Protein AF-A0AB34HF74-F1 (afdb_monomer_lite)

Organism: Eschrichtius robustus (NCBI:txid9764)

Secondary structure (DSSP, 8-state):
-THHHHHHHHSS-TTT--GGGS----HHHHHHHTTS---STHHHHHHHHHHHHHHHHS--HHHHHHHH-TT--PPTT---HHHHHHHHHHHHHHHHTTSTTHHHHHHHHHHHHTTSS---SPPTTHHHHHHHHHHHHHHHHHHHHHHHHHHHHH--

InterPro domains:
  IPR019384 FHF complex subunit HOOK interacting protein [PTHR21705] (40-153)
  IPR045668 FHF complex subunit HOOK-interacting protein, KELAA motif [PF19311] (124-153)
  IPR045669 FHF complex subunit HOOK-interacting protein, C-terminal [PF19314] (38-115)

Sequence (156 aa):
MAFFHLSFLCLVPDEAKSSYHVEGTGYDTYLRDAHRQVREPYDVNLQVTSVLSRLSLFPHPHIHEYLLDPYVNLASGCRSLFSVIVRVVGDLMVRIQRIQDFTPKLLLVRKRLLGLEPEGPIIEHITLLEGVIVLEEFCKELAAIAFVKYHAASTP

Structure (mmCIF, N/CA/C/O backbone):
data_AF-A0AB34HF74-F1
#
_entry.id   AF-A0AB34HF74-F1
#
loop_
_atom_site.group_PDB
_atom_site.id
_atom_site.type_symbol
_atom_site.label_atom_id
_atom_site.label_alt_id
_atom_site.label_comp_id
_atom_site.label_asym_id
_atom_site.label_entity_id
_atom_site.label_seq_id
_atom_site.pdbx_PDB_ins_code
_atom_site.Cartn_x
_atom_site.Cartn_y
_atom_site.Cartn_z
_atom_site.occupancy
_atom_site.B_iso_or_equiv
_atom_site.auth_seq_id
_atom_site.auth_comp_id
_atom_site.auth_asym_id
_atom_site.auth_atom_id
_atom_site.pdbx_PDB_model_num
ATOM 1 N N . MET A 1 1 ? 11.631 13.616 -14.086 1.00 39.44 1 MET A N 1
ATOM 2 C CA . MET A 1 1 ? 12.487 12.445 -13.786 1.00 39.44 1 MET A CA 1
ATOM 3 C C . MET A 1 1 ? 12.487 12.061 -12.301 1.00 39.44 1 MET A C 1
ATOM 5 O O . MET A 1 1 ? 12.410 10.880 -12.023 1.00 39.44 1 MET A O 1
ATOM 9 N N . ALA A 1 2 ? 12.399 13.007 -11.353 1.00 32.00 2 ALA A N 1
ATOM 10 C CA . ALA A 1 2 ? 12.092 12.733 -9.932 1.00 32.00 2 ALA A CA 1
ATOM 11 C C . ALA A 1 2 ? 10.610 12.366 -9.629 1.00 32.00 2 ALA A C 1
ATOM 13 O O . ALA A 1 2 ? 10.269 12.010 -8.506 1.00 32.00 2 ALA A O 1
ATOM 14 N N . PHE A 1 3 ? 9.716 12.437 -10.625 1.00 38.84 3 PHE A N 1
ATOM 15 C CA . PHE A 1 3 ? 8.266 12.240 -10.458 1.00 38.84 3 PHE A CA 1
ATOM 16 C C . PHE A 1 3 ? 7.839 10.773 -10.257 1.00 38.84 3 PHE A C 1
ATOM 18 O O . PHE A 1 3 ? 6.848 10.516 -9.578 1.00 38.84 3 PHE A O 1
ATOM 25 N N . PHE A 1 4 ? 8.597 9.804 -10.774 1.00 43.03 4 PHE A N 1
ATOM 26 C CA . PHE A 1 4 ? 8.257 8.376 -10.676 1.00 43.03 4 PHE A C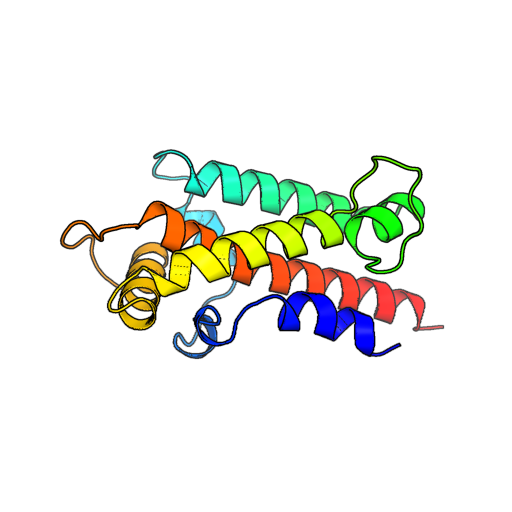A 1
ATOM 27 C C . PHE A 1 4 ? 8.374 7.830 -9.247 1.00 43.03 4 PHE A C 1
ATOM 29 O O . PHE A 1 4 ? 7.565 7.017 -8.812 1.00 43.03 4 PHE A O 1
ATOM 36 N N . HIS A 1 5 ? 9.342 8.335 -8.483 1.00 43.38 5 HIS A N 1
ATOM 37 C CA . HIS A 1 5 ? 9.624 7.882 -7.122 1.00 43.38 5 HIS A CA 1
ATOM 38 C C . HIS A 1 5 ? 8.598 8.387 -6.095 1.00 43.38 5 HIS A C 1
ATOM 40 O O . HIS A 1 5 ? 8.276 7.708 -5.122 1.00 43.38 5 HIS A O 1
ATOM 46 N N . LEU A 1 6 ? 8.064 9.587 -6.331 1.00 44.44 6 LEU A N 1
ATOM 47 C CA . LEU A 1 6 ? 6.971 10.158 -5.550 1.00 44.44 6 LEU A CA 1
ATOM 48 C C . LEU A 1 6 ? 5.624 9.531 -5.912 1.00 44.44 6 LEU A C 1
ATOM 50 O O . LEU A 1 6 ? 4.728 9.556 -5.087 1.00 44.44 6 LEU A O 1
ATOM 54 N N . SER A 1 7 ? 5.477 8.922 -7.093 1.00 54.50 7 SER A N 1
ATOM 55 C CA . SER A 1 7 ? 4.185 8.407 -7.562 1.00 54.50 7 SER A CA 1
ATOM 56 C C . SER A 1 7 ? 3.600 7.370 -6.599 1.00 54.50 7 SER A C 1
ATOM 58 O O . SER A 1 7 ? 2.510 7.577 -6.084 1.00 54.50 7 SER A O 1
ATOM 60 N N . PHE A 1 8 ? 4.334 6.304 -6.271 1.00 52.31 8 PHE A N 1
ATOM 61 C CA . PHE A 1 8 ? 3.825 5.243 -5.389 1.00 52.31 8 PHE A CA 1
ATOM 62 C C . PHE A 1 8 ? 3.707 5.672 -3.916 1.00 52.31 8 PHE A C 1
ATOM 64 O O . PHE A 1 8 ? 2.777 5.253 -3.231 1.00 52.31 8 PHE A O 1
ATOM 71 N N . LEU A 1 9 ? 4.589 6.556 -3.436 1.00 53.69 9 LEU A N 1
ATOM 72 C CA . LEU A 1 9 ? 4.515 7.115 -2.077 1.00 53.69 9 LEU A CA 1
ATOM 73 C C . LEU A 1 9 ? 3.380 8.145 -1.917 1.00 53.69 9 LEU A C 1
ATOM 75 O O . LEU A 1 9 ? 2.801 8.247 -0.838 1.00 53.69 9 LEU A O 1
ATOM 79 N N . CYS A 1 10 ? 3.033 8.882 -2.979 1.00 57.34 10 CYS A N 1
ATOM 80 C CA . CYS A 1 10 ? 1.879 9.786 -3.028 1.00 57.34 10 CYS A CA 1
ATOM 81 C C . CYS A 1 10 ? 0.550 9.047 -3.222 1.00 57.34 10 CYS A C 1
ATOM 83 O O . CYS A 1 10 ? -0.496 9.626 -2.944 1.00 57.34 10 CYS A O 1
ATOM 85 N N . LEU A 1 11 ? 0.569 7.793 -3.690 1.00 55.72 11 LEU A N 1
ATOM 86 C CA . LEU A 1 11 ? -0.636 6.964 -3.758 1.00 55.72 11 LEU A CA 1
ATOM 87 C C . LEU A 1 11 ? -1.109 6.516 -2.379 1.00 55.72 11 LEU A C 1
ATOM 89 O O . LEU A 1 11 ? -2.280 6.190 -2.227 1.00 55.72 11 LEU A O 1
ATOM 93 N N . VAL A 1 12 ? -0.231 6.490 -1.377 1.00 60.62 12 VAL A N 1
ATOM 94 C CA . VAL A 1 12 ? -0.650 6.182 -0.012 1.00 60.62 12 VAL A CA 1
ATOM 95 C C . VAL A 1 12 ? -1.280 7.442 0.598 1.00 60.62 12 VAL A C 1
ATOM 97 O O . VAL A 1 12 ? -0.585 8.455 0.717 1.00 60.62 12 VAL A O 1
ATOM 100 N N . PRO A 1 13 ? -2.561 7.399 1.004 1.00 60.31 13 PRO A N 1
ATOM 101 C CA . PRO A 1 13 ? -3.211 8.510 1.698 1.00 60.31 13 PRO A CA 1
ATOM 102 C C . PRO A 1 13 ? -2.483 8.864 2.995 1.00 60.31 13 PRO A C 1
ATOM 104 O O . PRO A 1 13 ? -1.946 7.975 3.660 1.00 60.31 13 PRO A O 1
ATOM 107 N N . ASP A 1 14 ? -2.487 10.136 3.395 1.00 65.62 14 ASP A N 1
ATOM 108 C CA . ASP A 1 14 ? -1.787 10.575 4.611 1.00 65.62 14 ASP A CA 1
ATOM 109 C C . ASP A 1 14 ? -2.327 9.886 5.874 1.00 65.62 14 ASP A C 1
ATOM 111 O O . ASP A 1 14 ? -1.564 9.549 6.775 1.00 65.62 14 ASP A O 1
ATOM 115 N N . GLU A 1 15 ? -3.617 9.559 5.906 1.00 58.22 15 GLU A N 1
ATOM 116 C CA . GLU A 1 15 ? -4.259 8.828 7.002 1.00 58.22 15 GLU A CA 1
ATOM 117 C C . GLU A 1 15 ? -3.833 7.354 7.063 1.00 58.22 15 GLU A C 1
ATOM 119 O O . GLU A 1 15 ? -3.954 6.713 8.108 1.00 58.22 15 GLU A O 1
ATOM 124 N N . ALA A 1 16 ? -3.352 6.806 5.943 1.00 56.78 16 ALA A N 1
ATOM 125 C CA . ALA A 1 16 ? -2.913 5.421 5.819 1.00 56.78 16 ALA A CA 1
ATOM 126 C C . ALA A 1 16 ? -1.425 5.241 6.161 1.00 56.78 16 ALA A C 1
ATOM 128 O O . ALA A 1 16 ? -1.014 4.129 6.483 1.00 56.78 16 ALA A O 1
ATOM 129 N N . LYS A 1 17 ? -0.637 6.325 6.131 1.00 66.25 17 LYS A N 1
ATOM 130 C CA . LYS A 1 17 ? 0.802 6.379 6.433 1.00 66.25 17 LYS A CA 1
ATOM 131 C C . LYS A 1 17 ? 1.086 6.140 7.918 1.00 66.25 17 LYS A C 1
ATOM 133 O O . LYS A 1 17 ? 1.382 7.056 8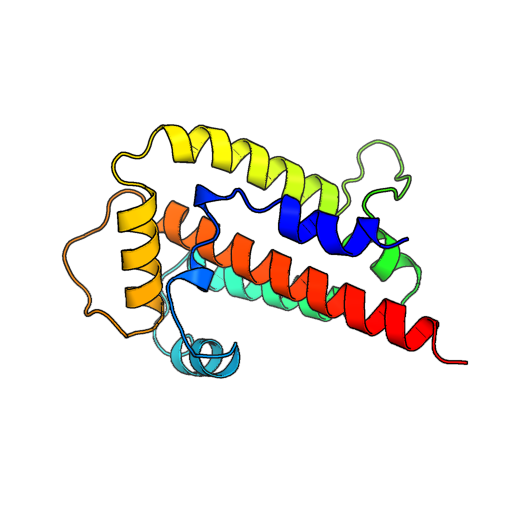.686 1.00 66.25 17 LYS A O 1
ATOM 138 N N . SER A 1 18 ? 1.022 4.888 8.352 1.00 65.50 18 SER A N 1
ATOM 139 C CA . SER A 1 18 ? 1.126 4.553 9.776 1.00 65.50 18 SER A CA 1
ATOM 140 C C . SER A 1 18 ? 2.555 4.226 10.230 1.00 65.50 18 SER A C 1
ATOM 142 O O . SER A 1 18 ? 2.785 4.029 11.420 1.00 65.50 18 SER A O 1
ATOM 144 N N . SER A 1 19 ? 3.546 4.154 9.325 1.00 60.84 19 SER A N 1
ATOM 145 C CA . SER A 1 19 ? 4.886 3.648 9.688 1.00 60.84 19 SER A CA 1
ATOM 146 C C . SER A 1 19 ? 5.749 4.725 10.316 1.00 60.84 19 SER A C 1
ATOM 148 O O . SER A 1 19 ? 6.678 4.419 11.045 1.00 60.84 19 SER A O 1
ATOM 150 N N . TYR A 1 20 ? 5.420 5.992 10.061 1.00 56.50 20 TYR A N 1
ATOM 151 C CA . TYR A 1 20 ? 6.069 7.143 10.687 1.00 56.50 20 TYR A CA 1
ATOM 152 C C . TYR A 1 20 ? 5.828 7.204 12.202 1.00 56.50 20 TYR A C 1
ATOM 154 O O . TYR A 1 20 ? 6.539 7.909 12.904 1.00 56.50 20 TYR A O 1
ATOM 162 N N . HIS A 1 21 ? 4.827 6.473 12.700 1.00 56.50 21 HIS A N 1
ATOM 163 C CA . HIS A 1 21 ? 4.417 6.468 14.104 1.00 56.50 21 HIS A CA 1
ATOM 164 C C . HIS A 1 21 ? 4.918 5.238 14.879 1.00 56.50 21 HIS A C 1
ATOM 166 O O . HIS A 1 21 ? 4.615 5.101 16.064 1.00 56.50 21 HIS A O 1
ATOM 172 N N . VAL A 1 22 ? 5.655 4.331 14.227 1.00 56.00 22 VAL A N 1
ATOM 173 C CA . VAL A 1 22 ? 6.242 3.143 14.858 1.00 56.00 22 VAL A CA 1
ATOM 174 C C . VAL A 1 22 ? 7.724 3.097 14.489 1.00 56.00 22 VAL A C 1
ATOM 176 O O . VAL A 1 22 ? 8.082 2.748 13.367 1.00 56.00 22 VAL A O 1
ATOM 179 N N . GLU A 1 23 ? 8.591 3.508 15.417 1.00 47.84 23 GLU A N 1
ATOM 180 C CA . GLU A 1 23 ? 10.043 3.452 15.231 1.00 47.84 23 GLU A CA 1
ATOM 181 C C . GLU A 1 23 ? 10.544 2.006 15.294 1.00 47.84 23 GLU A C 1
ATOM 183 O O . GLU A 1 23 ? 10.301 1.296 16.266 1.00 47.84 23 GLU A O 1
ATOM 188 N N . GLY A 1 24 ? 11.308 1.606 14.274 1.00 54.44 24 GLY A N 1
ATOM 189 C CA . GLY A 1 24 ? 12.143 0.411 14.307 1.00 54.44 24 GLY A CA 1
ATOM 190 C C . GLY A 1 24 ? 11.399 -0.900 14.063 1.00 54.44 24 GLY A C 1
ATOM 191 O O . GLY A 1 24 ? 10.759 -1.452 14.947 1.00 54.44 24 GLY A O 1
ATOM 192 N N . THR A 1 25 ? 11.551 -1.441 12.857 1.00 44.44 25 THR A N 1
ATOM 193 C CA . THR A 1 25 ? 11.995 -2.821 12.568 1.00 44.44 25 THR A CA 1
ATOM 194 C C . THR A 1 25 ? 11.799 -3.066 11.075 1.00 44.44 25 THR A C 1
ATOM 196 O O . THR A 1 25 ? 10.735 -2.817 10.515 1.00 44.44 25 THR A O 1
ATOM 199 N N . GLY A 1 26 ? 12.880 -3.465 10.407 1.00 55.38 26 GLY A N 1
ATOM 200 C CA . GLY A 1 26 ? 12.879 -3.734 8.975 1.00 55.38 26 GLY A CA 1
ATOM 201 C C . GLY A 1 26 ? 12.020 -4.940 8.587 1.00 55.38 26 GLY A C 1
ATOM 202 O O . GLY A 1 26 ? 11.542 -5.701 9.428 1.00 55.38 26 GLY A O 1
ATOM 203 N N . TYR A 1 27 ? 11.901 -5.128 7.274 1.00 44.41 27 TYR A N 1
ATOM 204 C CA . TYR A 1 27 ? 11.206 -6.230 6.599 1.00 44.41 27 TYR A CA 1
ATOM 205 C C . TYR A 1 27 ? 11.579 -7.642 7.112 1.00 44.41 27 TYR A C 1
ATOM 207 O O . TYR A 1 27 ? 10.778 -8.569 6.992 1.00 44.41 27 TYR A O 1
ATOM 215 N N . ASP A 1 28 ? 12.756 -7.810 7.723 1.00 46.09 28 ASP A N 1
ATOM 216 C CA . ASP A 1 28 ? 13.303 -9.109 8.140 1.00 46.09 28 ASP A CA 1
ATOM 217 C C . ASP A 1 28 ? 12.614 -9.758 9.352 1.00 46.09 28 ASP A C 1
ATOM 219 O O . ASP A 1 28 ? 12.613 -10.986 9.461 1.00 46.09 28 ASP A O 1
ATOM 223 N N . THR A 1 29 ? 12.006 -8.986 10.260 1.00 43.72 29 THR A N 1
ATOM 224 C CA . THR A 1 29 ? 11.347 -9.570 11.447 1.00 43.72 29 THR A CA 1
ATOM 225 C C . THR A 1 29 ? 9.965 -10.134 11.097 1.00 43.72 29 THR A C 1
ATOM 227 O O . THR A 1 29 ? 9.594 -11.210 11.558 1.00 43.72 29 THR A O 1
ATOM 230 N N . TYR A 1 30 ? 9.242 -9.480 10.185 1.00 47.31 30 TYR A N 1
ATOM 231 C CA . TYR A 1 30 ? 7.896 -9.888 9.771 1.00 47.31 30 TYR A CA 1
ATOM 232 C C . TYR A 1 30 ? 7.872 -11.205 8.990 1.00 47.31 30 TYR A C 1
ATOM 234 O O . TYR A 1 30 ? 7.014 -12.053 9.227 1.00 47.31 30 TYR A O 1
ATOM 242 N N . LEU A 1 31 ? 8.833 -11.412 8.083 1.00 44.84 31 LEU A N 1
ATOM 243 C CA . LEU A 1 31 ? 8.912 -12.635 7.275 1.00 44.84 31 LEU A CA 1
ATOM 244 C C . LEU A 1 31 ? 9.228 -13.882 8.114 1.00 44.84 31 LEU A C 1
ATOM 246 O O . LEU A 1 31 ? 8.897 -14.997 7.712 1.00 44.84 31 LEU A O 1
ATOM 250 N N . ARG A 1 32 ? 9.870 -13.710 9.276 1.00 40.28 32 ARG A N 1
ATOM 251 C CA . ARG A 1 32 ? 10.301 -14.823 10.131 1.00 40.28 32 ARG A CA 1
ATOM 252 C C . ARG A 1 32 ? 9.188 -15.334 11.045 1.00 40.28 32 ARG A C 1
ATOM 254 O O . ARG A 1 32 ? 9.117 -16.541 11.270 1.00 40.28 32 ARG A O 1
ATOM 261 N N . ASP A 1 33 ? 8.302 -14.445 11.489 1.00 44.59 33 ASP A N 1
ATOM 262 C CA . ASP A 1 33 ? 7.178 -14.786 12.367 1.00 44.59 33 ASP A CA 1
ATOM 263 C C . ASP A 1 33 ? 5.893 -15.138 11.585 1.00 44.59 33 ASP A C 1
ATOM 265 O O . ASP A 1 33 ? 5.119 -15.991 12.028 1.00 44.59 33 ASP A O 1
ATOM 269 N N . ALA A 1 34 ? 5.716 -14.606 10.364 1.00 43.94 34 ALA A N 1
ATOM 270 C CA . ALA A 1 34 ? 4.563 -14.883 9.490 1.00 43.94 34 ALA A CA 1
ATOM 271 C C . ALA A 1 34 ? 4.458 -16.344 9.001 1.00 43.94 34 ALA A C 1
ATOM 273 O O . ALA A 1 34 ? 3.397 -16.788 8.574 1.00 43.94 34 ALA A O 1
ATOM 274 N N . HIS A 1 35 ? 5.523 -17.146 9.099 1.00 41.69 35 HIS A N 1
ATOM 275 C CA . HIS A 1 35 ? 5.460 -18.569 8.744 1.00 41.69 35 HIS A CA 1
ATOM 276 C C . HIS A 1 35 ? 4.753 -19.450 9.786 1.00 41.69 35 HIS A C 1
ATOM 278 O O . HIS A 1 35 ? 4.523 -20.629 9.508 1.00 41.69 35 HIS A O 1
ATOM 284 N N . ARG A 1 36 ? 4.411 -18.938 10.981 1.00 40.31 36 ARG A N 1
ATOM 285 C CA . ARG A 1 36 ? 3.967 -19.806 12.087 1.00 40.31 36 ARG A CA 1
ATOM 286 C C . ARG A 1 36 ? 2.458 -19.880 12.333 1.00 40.31 36 ARG A C 1
ATOM 288 O O . ARG A 1 36 ? 2.051 -20.741 13.110 1.00 40.31 36 ARG A O 1
ATOM 295 N N . GLN A 1 37 ? 1.613 -19.068 11.695 1.00 48.03 37 GLN A N 1
ATOM 296 C CA . GLN A 1 37 ? 0.168 -19.099 11.974 1.00 48.03 37 GLN A CA 1
ATOM 297 C C . GLN A 1 37 ? -0.679 -18.743 10.747 1.00 48.03 37 GLN A C 1
ATOM 299 O O . GLN A 1 37 ? -0.951 -17.587 10.468 1.00 48.03 37 GLN A O 1
ATOM 304 N N . VAL A 1 38 ? -1.129 -19.777 10.035 1.00 45.78 38 VAL A N 1
ATOM 305 C CA . VAL A 1 38 ? -2.024 -19.675 8.873 1.00 45.78 38 VAL A CA 1
ATOM 306 C C . VAL A 1 38 ? -3.412 -19.208 9.312 1.00 45.78 38 VAL A C 1
ATOM 308 O O . VAL A 1 38 ? -4.125 -19.980 9.960 1.00 45.78 38 VAL A O 1
ATOM 311 N N . ARG A 1 39 ? -3.832 -17.997 8.911 1.00 41.78 39 ARG A N 1
ATOM 312 C CA . ARG A 1 39 ? -5.250 -17.574 8.936 1.00 41.78 39 ARG A CA 1
ATOM 313 C C . ARG A 1 39 ? -5.589 -16.565 7.823 1.00 41.78 39 ARG A C 1
ATOM 315 O O . ARG A 1 39 ? -5.875 -15.413 8.115 1.00 41.78 39 ARG A O 1
ATOM 322 N N . GLU A 1 40 ? -5.701 -17.041 6.578 1.00 53.06 40 GLU A N 1
ATOM 323 C CA . GLU A 1 40 ? -6.480 -16.393 5.491 1.00 53.06 40 GLU A CA 1
ATOM 324 C C . GLU A 1 40 ? -6.104 -14.891 5.227 1.00 53.06 40 GLU A C 1
ATOM 326 O O . GLU A 1 40 ? -5.011 -14.487 5.599 1.00 53.06 40 GLU A O 1
ATOM 331 N N . PRO A 1 41 ? -6.880 -14.074 4.477 1.00 61.28 41 PRO A N 1
ATOM 332 C CA . PRO A 1 41 ? -6.481 -13.154 3.377 1.00 61.28 41 PRO A CA 1
ATOM 333 C C . PRO A 1 41 ? -5.205 -12.284 3.486 1.00 61.28 41 PRO A C 1
ATOM 335 O O . PRO A 1 41 ? -4.683 -11.872 2.448 1.00 61.28 41 PRO A O 1
ATOM 338 N N . TYR A 1 42 ? -4.691 -11.983 4.679 1.00 63.84 42 TYR A N 1
ATOM 339 C CA . TYR A 1 42 ? -3.446 -11.236 4.884 1.00 63.84 42 TYR A CA 1
ATOM 340 C C . TYR A 1 42 ? -2.221 -11.967 4.308 1.00 63.84 42 TYR A C 1
ATOM 342 O O . TYR A 1 42 ? -1.479 -11.376 3.523 1.00 63.84 42 TYR A O 1
ATOM 350 N N . ASP A 1 43 ? -2.065 -13.265 4.586 1.00 63.38 43 ASP A N 1
ATOM 351 C CA . ASP A 1 43 ? -0.922 -14.060 4.102 1.00 63.38 43 ASP A CA 1
ATOM 352 C C . ASP A 1 43 ? -0.897 -14.166 2.572 1.00 63.38 43 ASP A C 1
ATOM 354 O O . ASP A 1 43 ? 0.160 -14.130 1.942 1.00 63.38 43 ASP A O 1
ATOM 358 N N . VAL A 1 44 ? -2.078 -14.265 1.953 1.00 70.31 44 VAL A N 1
ATOM 359 C CA . VAL A 1 44 ? -2.216 -14.295 0.490 1.00 70.31 44 VAL A CA 1
ATOM 360 C C . VAL A 1 44 ? -1.808 -12.951 -0.099 1.00 70.31 44 VAL A C 1
ATOM 362 O O . VAL A 1 44 ? -1.070 -12.917 -1.082 1.00 70.31 44 VAL A O 1
ATOM 365 N N . ASN A 1 45 ? -2.227 -11.844 0.518 1.00 72.94 45 ASN A N 1
ATOM 366 C CA . ASN A 1 45 ? -1.811 -10.516 0.083 1.00 72.94 45 ASN A CA 1
ATOM 367 C C . ASN A 1 45 ? -0.290 -10.349 0.198 1.00 72.94 45 ASN A C 1
ATOM 369 O O . ASN A 1 45 ? 0.316 -9.861 -0.750 1.00 72.94 45 ASN A O 1
ATOM 373 N N . LEU A 1 46 ? 0.333 -10.830 1.281 1.00 72.81 46 LEU A N 1
ATOM 374 C CA . LEU A 1 46 ? 1.793 -10.834 1.440 1.00 72.81 46 LEU A CA 1
ATOM 375 C C . LEU A 1 46 ? 2.508 -11.677 0.374 1.00 72.81 46 LEU A C 1
ATOM 377 O O . LEU A 1 46 ? 3.547 -11.282 -0.155 1.00 72.81 46 LEU A O 1
ATOM 381 N N . GLN A 1 47 ? 1.966 -12.844 0.027 1.00 71.19 47 GLN A N 1
ATOM 382 C CA . GLN A 1 47 ? 2.542 -13.683 -1.025 1.00 71.19 47 GLN A CA 1
ATOM 383 C C . GLN A 1 47 ? 2.423 -13.022 -2.400 1.00 71.19 47 GLN A C 1
ATOM 385 O O . GLN A 1 47 ? 3.388 -13.019 -3.166 1.00 71.19 47 GLN A O 1
ATOM 390 N N . VAL A 1 48 ? 1.263 -12.438 -2.710 1.00 73.88 48 VAL A N 1
ATOM 391 C CA . VAL A 1 48 ? 1.027 -11.731 -3.973 1.00 73.88 48 VAL A CA 1
ATOM 392 C C . VAL A 1 48 ? 1.956 -10.525 -4.094 1.00 73.88 48 VAL A C 1
ATOM 394 O O . VAL A 1 48 ? 2.603 -10.372 -5.132 1.00 73.88 48 VAL A O 1
ATOM 397 N N . THR A 1 49 ? 2.089 -9.709 -3.044 1.00 74.88 49 THR A N 1
ATOM 398 C CA . THR A 1 49 ? 3.021 -8.573 -3.048 1.00 74.88 49 THR A CA 1
ATOM 399 C C . THR A 1 49 ? 4.464 -9.048 -3.189 1.00 74.88 49 THR A C 1
ATOM 401 O O . THR A 1 49 ? 5.167 -8.549 -4.058 1.00 74.88 49 THR A O 1
ATOM 404 N N . SER A 1 50 ? 4.879 -10.100 -2.475 1.00 74.88 50 SER A N 1
ATOM 405 C CA . SER A 1 50 ? 6.220 -10.693 -2.612 1.00 74.88 50 SER A CA 1
ATOM 406 C C . SER A 1 50 ? 6.524 -11.201 -4.028 1.00 74.88 50 SER A C 1
ATOM 408 O O . SER A 1 50 ? 7.641 -11.042 -4.532 1.00 74.88 50 SER A O 1
ATOM 410 N N . VAL A 1 51 ? 5.560 -11.844 -4.695 1.00 79.06 51 VAL A N 1
ATOM 411 C CA . VAL A 1 51 ? 5.719 -12.284 -6.090 1.00 79.06 51 VAL A CA 1
ATOM 412 C C . VAL A 1 51 ? 5.880 -11.073 -7.010 1.00 79.06 51 VAL A C 1
ATOM 414 O O . VAL A 1 51 ? 6.792 -11.061 -7.835 1.00 79.06 51 VAL A O 1
ATOM 417 N N . LEU A 1 52 ? 5.055 -10.036 -6.846 1.00 77.94 52 LEU A N 1
ATOM 418 C CA . LEU A 1 52 ? 5.133 -8.810 -7.645 1.00 77.94 52 LEU A CA 1
ATOM 419 C C . LEU A 1 52 ? 6.437 -8.031 -7.414 1.00 77.94 52 LEU A C 1
ATOM 421 O O . LEU A 1 52 ? 7.028 -7.540 -8.380 1.00 77.94 52 LEU A O 1
ATOM 425 N N . SER A 1 53 ? 6.930 -7.971 -6.176 1.00 76.62 53 SER A N 1
ATOM 426 C CA . SER A 1 53 ? 8.220 -7.360 -5.838 1.00 76.62 53 SER A CA 1
ATOM 427 C C . SER A 1 53 ? 9.373 -8.117 -6.502 1.00 76.62 53 SER A C 1
ATOM 429 O O . SER A 1 53 ? 10.214 -7.517 -7.172 1.00 76.62 53 SER A O 1
ATOM 431 N N . ARG A 1 54 ? 9.369 -9.457 -6.446 1.00 77.81 54 ARG A N 1
ATOM 432 C CA . ARG A 1 54 ? 10.373 -10.288 -7.137 1.00 77.81 54 ARG A CA 1
ATOM 433 C C . ARG A 1 54 ? 10.317 -10.165 -8.658 1.00 77.81 54 ARG A C 1
ATOM 435 O O . ARG A 1 54 ? 11.365 -10.103 -9.295 1.00 77.81 54 ARG A O 1
ATOM 442 N N . LEU A 1 55 ? 9.124 -10.090 -9.247 1.00 77.75 55 LEU A N 1
ATOM 443 C CA . LEU A 1 55 ? 8.972 -9.840 -10.684 1.00 77.75 55 LEU A CA 1
ATOM 444 C C . LEU A 1 55 ? 9.519 -8.462 -11.070 1.00 77.75 55 LEU A C 1
ATOM 446 O O . LEU A 1 55 ? 10.209 -8.339 -12.079 1.00 77.75 55 LEU A O 1
ATOM 450 N N . SER A 1 56 ? 9.291 -7.447 -10.233 1.00 76.62 56 SER A N 1
ATOM 451 C CA . SER A 1 56 ? 9.823 -6.092 -10.429 1.00 76.62 56 SER A CA 1
ATOM 452 C C . SER A 1 56 ? 11.356 -6.041 -10.395 1.00 76.62 56 SER A C 1
ATOM 454 O O . SER A 1 56 ? 11.955 -5.186 -11.052 1.00 76.62 56 SER A O 1
ATOM 456 N N . LEU A 1 57 ? 12.008 -6.972 -9.691 1.00 76.12 57 LEU A N 1
ATOM 457 C CA . LEU A 1 57 ? 13.468 -7.107 -9.651 1.00 76.12 57 LEU A CA 1
ATOM 458 C C . LEU A 1 57 ? 14.057 -7.790 -10.895 1.00 76.12 57 LEU A C 1
ATOM 460 O O . LEU A 1 57 ? 15.253 -7.651 -11.148 1.00 76.12 57 LEU A O 1
ATOM 464 N N . PHE A 1 58 ? 13.251 -8.499 -11.692 1.00 77.44 58 PHE A N 1
ATOM 465 C CA . PHE A 1 58 ? 13.760 -9.237 -12.844 1.00 77.44 58 PHE A CA 1
ATOM 466 C C . PHE A 1 58 ? 14.327 -8.276 -13.915 1.00 77.44 58 PHE A C 1
ATOM 468 O O . PHE A 1 58 ? 13.690 -7.262 -14.242 1.00 77.44 58 PHE A O 1
ATOM 475 N N . PRO A 1 59 ? 15.524 -8.549 -14.474 1.00 67.50 59 PRO A N 1
ATOM 476 C CA . PRO A 1 59 ? 16.174 -7.677 -15.449 1.00 67.50 59 PRO A CA 1
ATOM 477 C C . PRO A 1 59 ? 15.595 -7.919 -16.850 1.00 67.50 59 PRO A C 1
ATOM 479 O O . PRO A 1 59 ? 16.255 -8.463 -17.730 1.00 67.50 59 PRO A O 1
ATOM 482 N N . HIS A 1 60 ? 14.333 -7.540 -17.053 1.00 72.75 60 HIS A N 1
ATOM 483 C CA . HIS A 1 60 ? 13.671 -7.613 -18.353 1.00 72.75 60 HIS A CA 1
ATOM 484 C C . HIS A 1 60 ? 13.014 -6.269 -18.708 1.00 72.75 60 HIS A C 1
ATOM 486 O O . HIS A 1 60 ? 12.197 -5.775 -17.922 1.00 72.75 60 HIS A O 1
ATOM 492 N N . PRO A 1 61 ? 13.315 -5.688 -19.888 1.00 65.19 61 PRO A N 1
ATOM 493 C CA . PRO A 1 61 ? 12.934 -4.315 -20.236 1.00 65.19 61 PRO A CA 1
ATOM 494 C C . PRO A 1 61 ? 11.418 -4.077 -20.173 1.00 65.19 61 PRO A C 1
ATOM 496 O O . PRO A 1 61 ? 10.969 -3.120 -19.553 1.00 65.19 61 PRO A O 1
ATOM 499 N N . HIS A 1 62 ? 10.611 -5.008 -20.687 1.00 68.31 62 HIS A N 1
ATOM 500 C CA . HIS A 1 62 ? 9.149 -4.848 -20.714 1.00 68.31 62 HIS A CA 1
ATOM 501 C C . HIS A 1 62 ? 8.440 -5.145 -19.384 1.00 68.31 62 HIS A C 1
ATOM 503 O O . HIS A 1 62 ? 7.327 -4.677 -19.161 1.00 68.31 62 HIS A O 1
ATOM 509 N N . ILE A 1 63 ? 9.063 -5.921 -18.487 1.00 70.56 63 ILE A N 1
ATOM 510 C CA . ILE A 1 63 ? 8.470 -6.210 -17.168 1.00 70.56 63 ILE A CA 1
ATOM 511 C C . ILE A 1 63 ? 8.573 -4.962 -16.292 1.00 70.56 63 ILE A C 1
ATOM 513 O O . ILE A 1 63 ? 7.637 -4.620 -15.575 1.00 70.56 63 ILE A O 1
ATOM 517 N N . HIS A 1 64 ? 9.698 -4.254 -16.404 1.00 69.56 64 HIS A N 1
ATOM 518 C CA . HIS A 1 64 ? 9.924 -2.989 -15.719 1.00 69.56 64 HIS A CA 1
ATOM 519 C C . HIS A 1 64 ? 8.884 -1.936 -16.111 1.00 69.56 64 HIS A C 1
ATOM 521 O O . HIS A 1 64 ? 8.249 -1.364 -15.233 1.00 69.56 64 HIS A O 1
ATOM 527 N N . GLU A 1 65 ? 8.659 -1.730 -17.410 1.00 68.69 65 GLU A N 1
ATOM 528 C CA . GLU A 1 65 ? 7.661 -0.769 -17.901 1.00 68.69 65 GLU A CA 1
ATOM 529 C C . GLU A 1 65 ? 6.242 -1.131 -17.435 1.00 68.69 65 GLU A C 1
ATOM 531 O O . GLU A 1 65 ? 5.517 -0.294 -16.909 1.00 68.69 65 GLU A O 1
ATOM 536 N N . TYR A 1 66 ? 5.848 -2.401 -17.534 1.00 69.44 66 TYR A N 1
ATOM 537 C CA . TYR A 1 66 ? 4.500 -2.826 -17.148 1.00 69.44 66 TYR A CA 1
ATOM 538 C C . TYR A 1 66 ? 4.208 -2.692 -15.641 1.00 69.44 66 TYR A C 1
ATOM 540 O O . TYR A 1 66 ? 3.065 -2.434 -15.239 1.00 69.44 66 TYR A O 1
ATOM 548 N N . LEU A 1 67 ? 5.225 -2.902 -14.798 1.00 70.56 67 LEU A N 1
ATOM 549 C CA . LEU A 1 67 ? 5.078 -2.901 -13.341 1.00 70.56 67 LEU A CA 1
ATOM 550 C C . LEU A 1 67 ? 5.344 -1.528 -12.713 1.00 70.56 67 LEU A C 1
ATOM 552 O O . LEU A 1 67 ? 4.665 -1.164 -11.754 1.00 70.56 67 LEU A O 1
ATOM 556 N N . LEU A 1 68 ? 6.312 -0.774 -13.237 1.00 68.44 68 LEU A N 1
ATOM 557 C CA . LEU A 1 68 ? 6.872 0.403 -12.570 1.00 68.44 68 LEU A CA 1
ATOM 558 C C . LEU A 1 68 ? 6.694 1.712 -13.351 1.00 68.44 68 LEU A C 1
ATOM 560 O O . LEU A 1 68 ? 6.945 2.766 -12.768 1.00 68.44 68 LEU A O 1
ATOM 564 N N . ASP A 1 69 ? 6.250 1.682 -14.616 1.00 70.81 69 ASP A N 1
ATOM 565 C CA . ASP A 1 69 ? 6.017 2.896 -15.409 1.00 70.81 69 ASP A CA 1
ATOM 566 C C . ASP A 1 69 ? 4.535 3.351 -15.362 1.00 70.81 69 ASP A C 1
ATOM 568 O O . ASP A 1 69 ? 3.682 2.771 -16.040 1.00 70.81 69 ASP A O 1
ATOM 572 N N . PRO A 1 70 ? 4.180 4.395 -14.582 1.00 66.81 70 PRO A N 1
ATOM 573 C CA . PRO A 1 70 ? 2.858 5.027 -14.580 1.00 66.81 70 PRO A CA 1
ATOM 574 C C . PRO A 1 70 ? 2.369 5.583 -15.922 1.00 66.81 70 PRO A C 1
ATOM 576 O O . PRO A 1 70 ? 1.166 5.807 -16.059 1.00 66.81 70 PRO A O 1
ATOM 579 N N . TYR A 1 71 ? 3.249 5.822 -16.894 1.00 68.62 71 TYR A N 1
ATOM 580 C CA . TYR A 1 71 ? 2.920 6.432 -18.186 1.00 68.62 71 TYR A CA 1
ATOM 581 C C . TYR A 1 71 ? 3.005 5.443 -19.355 1.00 68.62 71 TYR A C 1
ATOM 583 O O . TYR A 1 71 ? 2.932 5.855 -20.515 1.00 68.62 71 TYR A O 1
ATOM 591 N N . VAL A 1 72 ? 3.133 4.141 -19.072 1.00 71.81 72 VAL A N 1
ATOM 592 C CA . VAL A 1 72 ? 3.187 3.110 -20.111 1.00 71.81 72 VAL A CA 1
ATOM 593 C C . VAL A 1 72 ? 1.900 3.094 -20.942 1.00 71.81 72 VAL A C 1
ATOM 595 O O . VAL A 1 72 ? 0.787 2.941 -20.431 1.00 71.81 72 VAL A O 1
ATOM 598 N N . ASN A 1 73 ? 2.055 3.230 -22.260 1.00 68.75 73 ASN A N 1
ATOM 599 C CA . ASN A 1 73 ? 0.948 3.128 -23.205 1.00 68.75 73 ASN A CA 1
ATOM 600 C C . ASN A 1 73 ? 0.634 1.652 -23.454 1.00 68.75 73 ASN A C 1
ATOM 602 O O . ASN A 1 73 ? 1.353 0.967 -24.181 1.00 68.75 73 ASN A O 1
ATOM 606 N N . LEU A 1 74 ? -0.442 1.156 -22.849 1.00 70.31 74 LEU A N 1
ATOM 607 C CA . LEU A 1 74 ? -0.900 -0.215 -23.051 1.00 70.31 74 LEU A CA 1
ATOM 608 C C . LEU A 1 74 ? -1.997 -0.290 -24.114 1.00 70.31 74 LEU A C 1
ATOM 610 O O . LEU A 1 74 ? -2.771 0.647 -24.308 1.00 70.31 74 LEU A O 1
ATOM 614 N N . ALA A 1 75 ? -2.092 -1.445 -24.773 1.00 74.94 75 ALA A N 1
ATOM 615 C CA . ALA A 1 75 ? -3.217 -1.755 -25.647 1.00 74.94 75 ALA A CA 1
ATOM 616 C C . ALA A 1 75 ? -4.557 -1.668 -24.889 1.00 74.94 75 ALA A C 1
ATOM 618 O O . ALA A 1 75 ? -4.625 -1.858 -23.670 1.00 74.94 75 ALA A O 1
ATOM 619 N N . SER A 1 76 ? -5.643 -1.404 -25.619 1.00 66.62 76 SER A N 1
ATOM 620 C CA . SER A 1 76 ? -6.985 -1.273 -25.044 1.00 66.62 76 SER A CA 1
ATOM 621 C C . SER A 1 76 ? -7.364 -2.500 -24.205 1.00 66.62 76 SER A C 1
ATOM 623 O O . SER A 1 76 ? -7.343 -3.621 -24.709 1.00 66.62 76 SER A O 1
ATOM 625 N N . GLY A 1 77 ? -7.749 -2.285 -22.944 1.00 67.38 77 GLY A N 1
ATOM 626 C CA . GLY A 1 77 ? -8.177 -3.346 -22.021 1.00 67.38 77 GLY A CA 1
ATOM 627 C C . GLY A 1 77 ? -7.077 -3.896 -21.106 1.00 67.38 77 GLY A C 1
ATOM 628 O O . GLY A 1 77 ? -7.398 -4.547 -20.111 1.00 67.38 77 GLY A O 1
ATOM 629 N N . CYS A 1 78 ? -5.806 -3.589 -21.368 1.00 73.94 78 CYS A N 1
ATOM 630 C CA . CYS A 1 78 ? -4.698 -3.947 -20.485 1.00 73.94 78 CYS A CA 1
ATOM 631 C C . CYS A 1 78 ? -4.608 -2.991 -19.281 1.00 73.94 78 CYS A C 1
ATOM 633 O O . CYS A 1 78 ? -4.965 -1.816 -19.375 1.00 73.94 78 CYS A O 1
ATOM 635 N N . ARG A 1 79 ? -4.120 -3.488 -18.136 1.00 74.50 79 ARG A N 1
ATOM 636 C CA . ARG A 1 79 ? -3.951 -2.703 -16.901 1.00 74.50 79 ARG A CA 1
ATOM 637 C C . ARG A 1 79 ? -2.537 -2.864 -16.361 1.00 74.50 79 ARG A C 1
ATOM 639 O O . ARG A 1 79 ? -2.165 -3.969 -15.988 1.00 74.50 79 ARG A O 1
ATOM 646 N N . SER A 1 80 ? -1.782 -1.774 -16.267 1.00 79.56 80 SER A N 1
ATOM 647 C CA . SER A 1 80 ? -0.488 -1.777 -15.575 1.00 79.56 80 SER A CA 1
ATOM 648 C C . SER A 1 80 ? -0.688 -1.994 -14.078 1.00 79.56 80 SER A C 1
ATOM 650 O O . SER A 1 80 ? -1.755 -1.675 -13.538 1.00 79.56 80 SER A O 1
ATOM 652 N N . LEU A 1 81 ? 0.351 -2.467 -13.387 1.00 80.75 81 LEU A N 1
ATOM 653 C CA . LEU A 1 81 ? 0.317 -2.583 -11.926 1.00 80.75 81 LEU A CA 1
ATOM 654 C C . LEU A 1 81 ? -0.015 -1.231 -11.273 1.00 80.75 81 LEU A C 1
ATOM 656 O O . LEU A 1 81 ? -0.866 -1.171 -10.390 1.00 80.75 81 LEU A O 1
ATOM 660 N N . PHE A 1 82 ? 0.566 -0.139 -11.779 1.00 76.75 82 PHE A N 1
ATOM 661 C CA . PHE A 1 82 ? 0.256 1.219 -11.331 1.00 76.75 82 PHE A CA 1
ATOM 662 C C . PHE A 1 82 ? -1.245 1.537 -11.420 1.00 76.75 82 PHE A C 1
ATOM 664 O O . PHE A 1 82 ? -1.846 1.961 -10.436 1.00 76.75 82 PHE A O 1
ATOM 671 N N . SER A 1 83 ? -1.888 1.263 -12.562 1.00 74.38 83 SER A N 1
ATOM 672 C CA . SER A 1 83 ? -3.327 1.520 -12.740 1.00 74.38 83 SER A CA 1
ATOM 673 C C . SER A 1 83 ? -4.212 0.682 -11.806 1.00 74.38 83 SER A C 1
ATOM 675 O O . SER A 1 83 ? -5.261 1.149 -11.354 1.00 74.38 83 SER A O 1
ATOM 677 N N . VAL A 1 84 ? -3.783 -0.543 -11.480 1.00 81.75 84 VAL A N 1
ATOM 678 C CA . VAL A 1 84 ? -4.466 -1.404 -10.508 1.00 81.75 84 VAL A CA 1
ATOM 679 C C . VAL A 1 84 ? -4.328 -0.826 -9.102 1.00 81.75 84 VAL A C 1
ATOM 681 O O . VAL A 1 84 ? -5.339 -0.688 -8.417 1.00 81.75 84 VAL A O 1
ATOM 684 N N . ILE A 1 85 ? -3.121 -0.424 -8.692 1.00 79.56 85 ILE A N 1
ATOM 685 C CA . ILE A 1 85 ? -2.866 0.179 -7.375 1.00 79.56 85 ILE A CA 1
ATOM 686 C C . ILE A 1 85 ? -3.666 1.476 -7.208 1.00 79.56 85 ILE A C 1
ATOM 688 O O . ILE A 1 85 ? -4.347 1.630 -6.199 1.00 79.56 85 ILE A O 1
ATOM 692 N N . VAL A 1 86 ? -3.671 2.370 -8.205 1.00 75.56 86 VAL A N 1
ATOM 693 C CA . VAL A 1 86 ? -4.469 3.615 -8.186 1.00 75.56 86 VAL A CA 1
ATOM 694 C C . VAL A 1 86 ? -5.947 3.320 -7.927 1.00 75.56 86 VAL A C 1
ATOM 696 O O . VAL A 1 86 ? -6.587 3.978 -7.107 1.00 75.56 86 VAL A O 1
ATOM 699 N N . ARG A 1 87 ? -6.499 2.308 -8.605 1.00 76.38 87 ARG A N 1
ATOM 700 C CA . ARG A 1 87 ? -7.897 1.913 -8.426 1.00 76.38 87 ARG A CA 1
ATOM 701 C C . ARG A 1 87 ? -8.157 1.354 -7.028 1.00 76.38 87 ARG A C 1
ATOM 703 O O . ARG A 1 87 ? -9.150 1.728 -6.413 1.00 76.38 87 ARG A O 1
ATOM 710 N N . VAL A 1 88 ? -7.267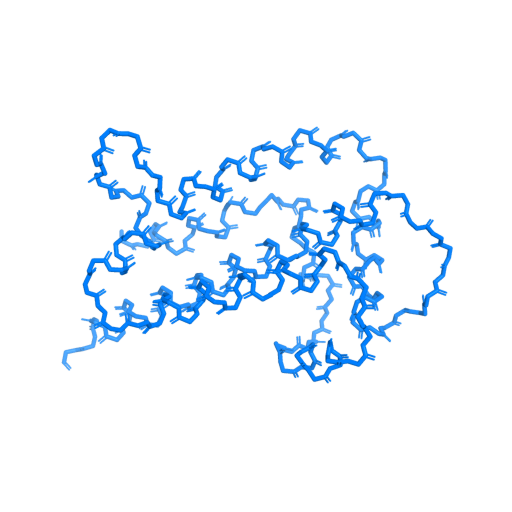 0.497 -6.526 1.00 80.31 88 VAL A N 1
ATOM 711 C CA . VAL A 1 88 ? -7.362 -0.055 -5.167 1.00 80.31 88 VAL A CA 1
ATOM 712 C C . VAL A 1 88 ? -7.323 1.067 -4.131 1.00 80.31 88 VAL A C 1
ATOM 714 O O . VAL A 1 88 ? -8.184 1.103 -3.260 1.00 80.31 88 VAL A O 1
ATOM 717 N N . VAL A 1 89 ? -6.398 2.022 -4.251 1.00 80.44 89 VAL A N 1
ATOM 718 C CA . VAL A 1 89 ? -6.326 3.205 -3.378 1.00 80.44 89 VAL A CA 1
ATOM 719 C C . VAL A 1 89 ? -7.625 4.009 -3.424 1.00 80.44 89 VAL A C 1
ATOM 721 O O . VAL A 1 89 ? -8.158 4.359 -2.373 1.00 80.44 89 VAL A O 1
ATOM 724 N N . GLY A 1 90 ? -8.163 4.273 -4.619 1.00 74.38 90 GLY A N 1
ATOM 725 C CA . GLY A 1 90 ? -9.430 4.991 -4.774 1.00 74.38 90 GLY A CA 1
ATOM 726 C C . GLY A 1 90 ? -10.596 4.287 -4.071 1.00 74.38 90 GLY A C 1
ATOM 727 O O . GLY A 1 90 ? -11.344 4.918 -3.322 1.00 74.38 90 GLY A O 1
ATOM 728 N N . ASP A 1 91 ? -10.709 2.968 -4.240 1.00 78.69 91 ASP A N 1
ATOM 729 C CA . ASP A 1 91 ? -11.735 2.156 -3.577 1.00 78.69 91 ASP A CA 1
ATOM 730 C C . ASP A 1 91 ? -11.537 2.115 -2.050 1.00 78.69 91 ASP A C 1
ATOM 732 O O . ASP A 1 91 ? -12.510 2.167 -1.290 1.00 78.69 91 ASP A O 1
ATOM 736 N N . LEU A 1 92 ? -10.285 2.043 -1.583 1.00 79.94 92 LEU A N 1
ATOM 737 C CA . LEU A 1 92 ? -9.944 2.081 -0.161 1.00 79.94 92 LEU A CA 1
ATOM 738 C C . LEU A 1 92 ? -10.309 3.423 0.464 1.00 79.94 92 LEU A C 1
ATOM 740 O O . LEU A 1 92 ? -10.883 3.434 1.549 1.00 79.94 92 LEU A O 1
ATOM 744 N N . MET A 1 93 ? -10.058 4.540 -0.222 1.00 80.12 93 MET A N 1
ATOM 745 C CA . MET A 1 93 ? -10.367 5.873 0.295 1.00 80.12 93 MET A CA 1
ATOM 746 C C . MET A 1 93 ? -11.843 6.050 0.626 1.00 80.12 93 MET A C 1
ATOM 748 O O . MET A 1 93 ? -12.184 6.525 1.707 1.00 80.12 93 MET A O 1
ATOM 752 N N . VAL A 1 94 ? -12.732 5.565 -0.240 1.00 82.81 94 VAL A N 1
ATOM 753 C CA . VAL A 1 94 ? -14.180 5.599 0.012 1.00 82.81 94 VAL A CA 1
ATOM 754 C C . VAL A 1 94 ? -14.570 4.750 1.229 1.00 82.81 94 VAL A C 1
ATOM 756 O O . VAL A 1 94 ? -15.505 5.095 1.954 1.00 82.81 94 VAL A O 1
ATOM 759 N N . ARG A 1 95 ? -13.877 3.629 1.463 1.00 83.75 95 ARG A N 1
ATOM 760 C CA . ARG A 1 95 ? -14.162 2.716 2.582 1.00 83.75 95 ARG A CA 1
ATOM 761 C C . ARG A 1 95 ? -13.602 3.231 3.906 1.00 83.75 95 ARG A C 1
ATOM 763 O O . ARG A 1 95 ? -14.288 3.125 4.917 1.00 83.75 95 ARG A O 1
ATOM 770 N N . ILE A 1 96 ? -12.406 3.820 3.892 1.00 86.88 96 ILE A N 1
ATOM 771 C CA . ILE A 1 96 ? -11.731 4.386 5.069 1.00 86.88 96 ILE A CA 1
ATOM 772 C C . ILE A 1 96 ? -12.572 5.500 5.696 1.00 86.88 96 ILE A C 1
ATOM 774 O O . ILE A 1 96 ? -12.752 5.513 6.909 1.00 86.88 96 ILE A O 1
ATOM 778 N N . GLN A 1 97 ? -13.184 6.357 4.874 1.00 85.69 97 GLN A N 1
ATOM 779 C CA . GLN A 1 97 ? -14.066 7.439 5.337 1.00 85.69 97 GLN A CA 1
ATOM 780 C C . GLN A 1 97 ? -15.296 6.951 6.124 1.00 85.69 97 GLN A C 1
ATOM 782 O O . GLN A 1 97 ? -15.951 7.738 6.801 1.00 85.69 97 GLN A O 1
ATOM 787 N N . ARG A 1 98 ? -15.638 5.658 6.044 1.00 89.00 98 ARG A N 1
ATOM 788 C CA . ARG A 1 98 ? -16.771 5.059 6.769 1.00 89.00 98 ARG A CA 1
ATOM 789 C C . ARG A 1 98 ? -16.368 4.433 8.104 1.00 89.00 98 ARG A C 1
ATOM 791 O O . ARG A 1 98 ? -17.245 4.000 8.843 1.00 89.00 98 ARG A O 1
ATOM 798 N N . ILE A 1 99 ? -15.071 4.355 8.404 1.00 89.75 99 ILE A N 1
ATOM 799 C CA . ILE A 1 99 ? -14.562 3.734 9.627 1.00 89.75 99 ILE A CA 1
ATOM 800 C C . ILE A 1 99 ? -14.341 4.811 10.685 1.00 89.75 99 ILE A C 1
ATOM 802 O O . ILE A 1 99 ? -13.494 5.688 10.535 1.00 89.75 99 ILE A O 1
ATOM 806 N N . GLN A 1 100 ? -15.065 4.703 11.798 1.00 91.94 100 GLN A N 1
ATOM 807 C CA . GLN A 1 100 ? -14.798 5.516 12.983 1.00 91.94 100 GLN A CA 1
ATOM 808 C C . GLN A 1 100 ? -13.480 5.102 13.639 1.00 91.94 100 GLN A C 1
ATOM 810 O O . GLN A 1 100 ? -13.172 3.905 13.713 1.00 91.94 100 GLN A O 1
ATOM 815 N N . ASP A 1 101 ? -12.730 6.094 14.121 1.00 92.06 101 ASP A N 1
ATOM 816 C CA . ASP A 1 101 ? -11.414 5.927 14.747 1.00 92.06 101 ASP A CA 1
ATOM 817 C C . ASP A 1 101 ? -10.437 5.129 13.875 1.00 92.06 101 ASP A C 1
ATOM 819 O O . ASP A 1 101 ? -9.684 4.282 14.360 1.00 92.06 101 ASP A O 1
ATOM 823 N N . PHE A 1 102 ? -10.457 5.396 12.566 1.00 91.06 102 PHE A N 1
ATOM 824 C CA . PHE A 1 102 ? -9.634 4.687 11.591 1.00 91.06 102 PHE A CA 1
ATOM 825 C C . PHE A 1 102 ? -8.145 4.689 11.960 1.00 91.06 102 PHE A C 1
ATOM 827 O O . PHE A 1 102 ? -7.558 3.619 12.097 1.00 91.06 102 PHE A O 1
ATOM 834 N N . THR A 1 103 ? -7.537 5.863 12.163 1.00 89.75 103 THR A N 1
ATOM 835 C CA . THR A 1 103 ? -6.091 5.975 12.420 1.00 89.75 103 THR A CA 1
ATOM 836 C C . THR A 1 103 ? -5.665 5.256 13.708 1.00 89.75 103 THR A C 1
ATOM 838 O O . THR A 1 103 ? -4.738 4.445 13.641 1.00 89.75 103 THR A O 1
ATOM 841 N N . PRO A 1 104 ? -6.338 5.438 14.867 1.00 92.06 104 PRO A N 1
ATOM 842 C CA . PRO A 1 104 ? -6.044 4.643 16.061 1.00 92.06 104 PRO A CA 1
ATOM 843 C C . PRO A 1 104 ? -6.190 3.129 15.850 1.00 92.06 104 PRO A C 1
ATOM 845 O O . PRO A 1 104 ? -5.327 2.367 16.289 1.00 92.06 104 PRO A O 1
ATOM 848 N N . LYS A 1 105 ? -7.242 2.677 15.147 1.00 93.06 105 LYS A N 1
ATOM 849 C CA . LYS A 1 105 ? -7.450 1.250 14.839 1.00 93.06 105 LYS A CA 1
ATOM 850 C C . LYS A 1 105 ? -6.350 0.698 13.933 1.00 93.06 105 LYS A C 1
ATOM 852 O O . LYS A 1 105 ? -5.842 -0.388 14.199 1.00 93.06 105 LYS A O 1
ATOM 857 N N . LEU A 1 106 ? -5.947 1.447 12.908 1.00 91.69 106 LEU A N 1
ATOM 858 C CA . LEU A 1 106 ? -4.869 1.078 11.989 1.00 91.69 106 LEU A CA 1
ATOM 859 C C . LEU A 1 106 ? -3.538 0.911 12.732 1.00 91.69 106 LEU A C 1
ATOM 861 O O . LEU A 1 106 ? -2.850 -0.094 12.554 1.00 91.69 106 LEU A O 1
ATOM 865 N N . LEU A 1 107 ? -3.208 1.855 13.619 1.00 90.00 107 LEU A N 1
ATOM 866 C CA . LEU A 1 107 ? -2.007 1.787 14.454 1.00 90.00 107 LEU A CA 1
ATOM 867 C C . LEU A 1 107 ? -2.036 0.588 15.406 1.00 90.00 107 LEU A C 1
ATOM 869 O O . LEU A 1 107 ? -1.019 -0.082 15.573 1.00 90.00 107 LEU A O 1
ATOM 873 N N . LEU A 1 108 ? -3.189 0.286 16.008 1.00 90.06 108 LEU A N 1
ATOM 874 C CA . LEU A 1 108 ? -3.336 -0.879 16.877 1.00 90.06 108 LEU A CA 1
ATOM 875 C C . LEU A 1 108 ? -3.151 -2.192 16.105 1.00 90.06 108 LEU A C 1
ATOM 877 O O . LEU A 1 108 ? -2.409 -3.058 16.562 1.00 90.06 108 LEU A O 1
ATOM 881 N N . VAL A 1 109 ? -3.775 -2.333 14.929 1.00 89.88 109 VAL A N 1
ATOM 882 C CA . VAL A 1 109 ? -3.590 -3.511 14.062 1.00 89.88 109 VAL A CA 1
ATOM 883 C C . VAL A 1 109 ? -2.120 -3.656 13.671 1.00 89.88 109 VAL A C 1
ATOM 885 O O . VAL A 1 109 ? -1.567 -4.742 13.803 1.00 89.88 109 VAL A O 1
ATOM 888 N N . ARG A 1 110 ? -1.448 -2.563 13.287 1.00 89.25 110 ARG A N 1
ATOM 889 C CA . ARG A 1 110 ? -0.010 -2.576 12.981 1.00 89.25 110 ARG A CA 1
ATOM 890 C C . ARG A 1 110 ? 0.837 -3.068 14.149 1.00 89.25 110 ARG A C 1
ATOM 892 O O . ARG A 1 110 ? 1.688 -3.928 13.955 1.00 89.25 110 ARG A O 1
ATOM 899 N N . LYS A 1 111 ? 0.603 -2.553 15.357 1.00 86.44 111 LYS A N 1
ATOM 900 C CA . LYS A 1 111 ? 1.334 -2.993 16.554 1.00 86.44 111 LYS A CA 1
ATOM 901 C C . LYS A 1 111 ? 1.085 -4.466 16.878 1.00 86.44 111 LYS A C 1
ATOM 903 O O . LYS A 1 111 ? 2.021 -5.150 17.275 1.00 86.44 111 LYS A O 1
ATOM 908 N N . ARG A 1 112 ? -0.139 -4.965 16.675 1.00 86.00 112 ARG A N 1
ATOM 909 C CA . ARG A 1 112 ? -0.461 -6.393 16.836 1.00 86.00 112 ARG A CA 1
ATOM 910 C C . ARG A 1 112 ? 0.263 -7.265 15.809 1.00 86.00 112 ARG A C 1
ATOM 912 O O . ARG A 1 112 ? 0.862 -8.257 16.198 1.00 86.00 112 ARG A O 1
ATOM 919 N N . LEU A 1 113 ? 0.274 -6.869 14.532 1.00 83.88 113 LEU A N 1
ATOM 920 C CA . LEU A 1 113 ? 1.019 -7.571 13.471 1.00 83.88 113 LEU A CA 1
ATOM 921 C C . LEU A 1 113 ? 2.530 -7.610 13.746 1.00 83.88 113 LEU A C 1
ATOM 923 O O . LEU A 1 113 ? 3.202 -8.566 13.380 1.00 83.88 113 LEU A O 1
ATOM 927 N N . LEU A 1 114 ? 3.050 -6.579 14.412 1.00 83.25 114 LEU A N 1
ATOM 928 C CA . LEU A 1 114 ? 4.434 -6.488 14.879 1.00 83.25 114 LEU A CA 1
ATOM 929 C C . LEU A 1 114 ? 4.735 -7.291 16.155 1.00 83.25 114 LEU A C 1
ATOM 931 O O . LEU A 1 114 ? 5.878 -7.305 16.603 1.00 83.25 114 LEU A O 1
ATOM 935 N N . GLY A 1 115 ? 3.725 -7.878 16.801 1.00 82.00 115 GLY A N 1
ATOM 936 C CA . GLY A 1 115 ? 3.872 -8.512 18.113 1.00 82.00 115 GLY A CA 1
ATOM 937 C C . GLY A 1 115 ? 4.159 -7.537 19.266 1.00 82.00 115 GLY A C 1
ATOM 938 O O . GLY A 1 115 ? 4.528 -7.975 20.352 1.00 82.00 115 GLY A O 1
ATOM 939 N N . LEU A 1 116 ? 3.992 -6.224 19.058 1.00 79.75 116 LEU A N 1
ATOM 940 C CA . LEU A 1 116 ? 4.203 -5.187 20.081 1.00 79.75 116 LEU A CA 1
ATOM 941 C C . LEU A 1 116 ? 3.012 -5.039 21.031 1.00 79.75 116 LEU A C 1
ATOM 943 O O . LEU A 1 116 ? 3.173 -4.568 22.152 1.00 79.75 116 LEU A O 1
ATOM 947 N N . GLU A 1 117 ? 1.820 -5.418 20.579 1.00 80.31 117 GLU A N 1
ATOM 948 C CA . GLU A 1 117 ? 0.598 -5.423 21.380 1.00 80.31 117 GLU A CA 1
ATOM 949 C C . GLU A 1 117 ? -0.010 -6.829 21.362 1.00 80.31 117 GLU A C 1
ATOM 951 O O . GLU A 1 117 ? -0.053 -7.454 20.297 1.00 80.31 117 GLU A O 1
ATOM 956 N N . PRO A 1 118 ? -0.504 -7.338 22.504 1.00 80.62 118 PRO A N 1
ATOM 957 C CA . PRO A 1 118 ? -1.128 -8.652 22.562 1.00 80.62 118 PRO A CA 1
ATOM 958 C C . PRO A 1 118 ? -2.421 -8.709 21.733 1.00 80.62 118 PRO A C 1
ATOM 960 O O . PRO A 1 118 ? -3.068 -7.690 21.456 1.00 80.62 118 PRO A O 1
ATOM 963 N N . GLU A 1 119 ? -2.837 -9.929 21.380 1.00 77.06 119 GLU A N 1
ATOM 964 C CA . GLU A 1 119 ? -4.164 -10.182 20.817 1.00 77.06 119 GLU A CA 1
ATOM 965 C C . GLU A 1 119 ? -5.235 -9.726 21.821 1.00 77.06 119 GLU A C 1
ATOM 967 O O . GLU A 1 119 ? -5.473 -10.349 22.853 1.00 77.06 119 GLU A O 1
ATOM 972 N N . GLY A 1 120 ? -5.836 -8.571 21.545 1.00 77.69 120 GLY A N 1
ATOM 973 C CA . GLY A 1 120 ? -6.903 -7.992 22.355 1.00 77.69 120 GLY A CA 1
ATOM 974 C C . GLY A 1 120 ? -8.291 -8.235 21.750 1.00 77.69 120 GLY A C 1
ATOM 975 O O . GLY A 1 120 ? -8.462 -9.132 20.924 1.00 77.69 120 GLY A O 1
ATOM 976 N N . PRO A 1 121 ? -9.298 -7.413 22.103 1.00 85.00 121 PRO A N 1
ATOM 977 C CA . PRO A 1 121 ? -10.642 -7.552 21.551 1.00 85.00 121 PRO A CA 1
ATOM 978 C C . PRO A 1 121 ? -10.641 -7.462 20.019 1.00 85.00 121 PRO A C 1
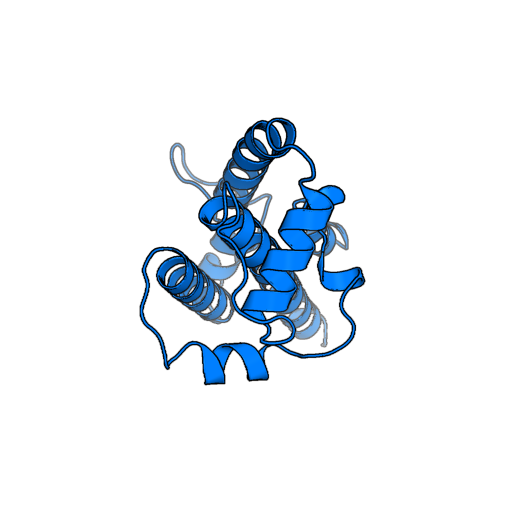ATOM 980 O O . PRO A 1 121 ? -9.753 -6.838 19.416 1.00 85.00 121 PRO A O 1
ATOM 983 N N . ILE A 1 122 ? -11.647 -8.098 19.409 1.00 85.50 122 ILE A N 1
ATOM 984 C CA . ILE A 1 122 ? -11.855 -8.123 17.958 1.00 85.50 122 ILE A CA 1
ATOM 985 C C . ILE A 1 122 ? -11.974 -6.683 17.456 1.00 85.50 122 ILE A C 1
ATOM 987 O O . ILE A 1 122 ? -12.791 -5.908 17.949 1.00 85.50 122 ILE A O 1
ATOM 991 N N . ILE A 1 123 ? -11.142 -6.334 16.476 1.00 88.56 123 ILE A N 1
ATOM 992 C CA . ILE A 1 123 ? -11.174 -5.025 15.828 1.00 88.56 123 ILE A CA 1
ATOM 993 C C . ILE A 1 123 ? -12.120 -5.119 14.633 1.00 88.56 123 ILE A C 1
ATOM 995 O O . ILE A 1 123 ? -11.931 -5.941 13.735 1.00 88.56 123 ILE A O 1
ATOM 999 N N . GLU A 1 124 ? -13.140 -4.267 14.607 1.00 89.75 124 GLU A N 1
ATOM 1000 C CA . GLU A 1 124 ? -13.996 -4.125 13.432 1.00 89.75 124 GLU A CA 1
ATOM 1001 C C . GLU A 1 124 ? -13.169 -3.712 12.210 1.00 89.75 124 GLU A C 1
ATOM 1003 O O . GLU A 1 124 ? -12.289 -2.856 12.299 1.00 89.75 124 GLU A O 1
ATOM 1008 N N . HIS A 1 125 ? -13.478 -4.296 11.052 1.00 88.31 125 HIS A N 1
ATOM 1009 C CA . HIS A 1 125 ? -12.769 -4.053 9.790 1.00 88.31 125 HIS A CA 1
ATOM 1010 C C . HIS A 1 125 ? -11.287 -4.474 9.771 1.00 88.31 125 HIS A C 1
ATOM 1012 O O . HIS A 1 125 ? -10.545 -3.993 8.915 1.00 88.31 125 HIS A O 1
ATOM 1018 N N . ILE A 1 126 ? -10.856 -5.398 10.641 1.00 88.00 126 ILE A N 1
ATOM 1019 C CA . ILE A 1 126 ? -9.457 -5.862 10.723 1.00 88.00 126 ILE A CA 1
ATOM 1020 C C . ILE A 1 126 ? -8.845 -6.224 9.360 1.00 88.00 126 ILE A C 1
ATOM 1022 O O . ILE A 1 126 ? -7.793 -5.700 9.022 1.00 88.00 126 ILE A O 1
ATOM 1026 N N . THR A 1 127 ? -9.552 -6.975 8.512 1.00 85.44 127 THR A N 1
ATOM 1027 C CA . THR A 1 127 ? -9.068 -7.361 7.174 1.00 85.44 127 THR A CA 1
ATOM 1028 C C . THR A 1 127 ? -8.815 -6.165 6.251 1.00 85.44 127 THR A C 1
ATOM 1030 O O . THR A 1 127 ? -7.894 -6.178 5.438 1.00 85.44 127 THR A O 1
ATOM 1033 N N . LEU A 1 128 ? -9.630 -5.109 6.356 1.00 85.62 128 LEU A N 1
ATOM 1034 C CA . LEU A 1 128 ? -9.431 -3.888 5.572 1.00 85.62 128 LEU A CA 1
ATOM 1035 C C . LEU A 1 128 ? -8.223 -3.103 6.095 1.00 85.62 128 LEU A C 1
ATOM 1037 O O . LEU A 1 128 ? -7.437 -2.607 5.296 1.00 85.62 128 LEU A O 1
ATOM 1041 N N . LEU A 1 129 ? -8.066 -3.017 7.419 1.00 88.44 129 LEU A N 1
ATOM 1042 C CA . LEU A 1 129 ? -6.940 -2.347 8.077 1.00 88.44 129 LEU A CA 1
ATOM 1043 C C . LEU A 1 129 ? -5.612 -3.049 7.758 1.00 88.44 129 LEU A C 1
ATOM 1045 O O . LEU A 1 129 ? -4.644 -2.396 7.381 1.00 88.44 129 LEU A O 1
ATOM 1049 N N . GLU A 1 130 ? -5.590 -4.378 7.822 1.00 86.69 130 GLU A N 1
ATOM 1050 C CA . GLU A 1 130 ? -4.475 -5.215 7.375 1.00 86.69 130 GLU A CA 1
ATOM 1051 C C . GLU A 1 130 ? -4.150 -4.969 5.898 1.00 86.69 130 GLU A C 1
ATOM 1053 O O . GLU A 1 130 ? -2.995 -4.730 5.552 1.00 86.69 130 GLU A O 1
ATOM 1058 N N . GLY A 1 131 ? -5.163 -4.943 5.025 1.00 83.19 131 GLY A N 1
ATOM 1059 C CA . GLY A 1 131 ? -4.984 -4.647 3.602 1.00 83.19 131 GLY A CA 1
ATOM 1060 C C . GLY A 1 131 ? -4.384 -3.262 3.334 1.00 83.19 131 GLY A C 1
ATOM 1061 O O . GLY A 1 131 ? -3.541 -3.123 2.450 1.00 83.19 131 GLY A O 1
ATOM 1062 N N . VAL A 1 132 ? -4.763 -2.246 4.117 1.00 86.31 132 VAL A N 1
ATOM 1063 C CA . VAL A 1 132 ? -4.166 -0.901 4.041 1.00 86.31 132 VAL A CA 1
ATOM 1064 C C . VAL A 1 132 ? -2.690 -0.929 4.445 1.00 86.31 132 VAL A C 1
ATOM 1066 O O . VAL A 1 132 ? -1.865 -0.330 3.759 1.00 86.31 132 VAL A O 1
ATOM 1069 N N . ILE A 1 133 ? -2.346 -1.652 5.516 1.00 85.94 133 ILE A N 1
ATOM 1070 C CA . ILE A 1 133 ? -0.957 -1.812 5.971 1.00 85.94 133 ILE A CA 1
ATOM 1071 C C . ILE A 1 133 ? -0.113 -2.503 4.894 1.00 85.94 133 ILE A C 1
ATOM 1073 O O . ILE A 1 133 ? 0.963 -2.013 4.564 1.00 85.94 133 ILE A O 1
ATOM 1077 N N . VAL A 1 134 ? -0.611 -3.597 4.309 1.00 85.19 134 VAL A N 1
ATOM 1078 C CA . VAL A 1 134 ? 0.092 -4.318 3.233 1.00 85.19 134 VAL A CA 1
ATOM 1079 C C . VAL A 1 134 ? 0.306 -3.422 2.016 1.00 85.19 134 VAL A C 1
ATOM 1081 O O . VAL A 1 134 ? 1.392 -3.422 1.443 1.00 85.19 134 VAL A O 1
ATOM 1084 N N . LEU A 1 135 ? -0.707 -2.644 1.625 1.00 81.31 135 LEU A N 1
ATOM 1085 C CA . LEU A 1 135 ? -0.600 -1.734 0.489 1.00 81.31 135 LEU A CA 1
ATOM 1086 C C . LEU A 1 135 ? 0.431 -0.625 0.732 1.00 81.31 135 LEU A C 1
ATOM 1088 O O . LEU A 1 135 ? 1.199 -0.308 -0.174 1.00 81.31 135 LEU A O 1
ATOM 1092 N N . GLU A 1 136 ? 0.468 -0.053 1.940 1.00 82.38 136 GLU A N 1
ATOM 1093 C CA . GLU A 1 136 ? 1.473 0.944 2.323 1.00 82.38 136 GLU A CA 1
ATOM 1094 C C . GLU A 1 136 ? 2.895 0.376 2.191 1.00 82.38 136 GLU A C 1
ATOM 1096 O O . GLU A 1 136 ? 3.745 1.003 1.555 1.00 82.38 136 GLU A O 1
ATOM 1101 N N . GLU A 1 137 ? 3.156 -0.801 2.767 1.00 82.88 137 GLU A N 1
ATOM 1102 C CA . GLU A 1 137 ? 4.484 -1.426 2.722 1.00 82.88 137 GLU A CA 1
ATOM 1103 C C . GLU A 1 137 ? 4.874 -1.831 1.294 1.00 82.88 137 GLU A C 1
ATOM 1105 O O . GLU A 1 137 ? 5.981 -1.539 0.844 1.00 82.88 137 GLU A O 1
ATOM 1110 N N . PHE A 1 138 ? 3.940 -2.389 0.523 1.00 81.38 138 PHE A N 1
ATOM 1111 C CA . PHE A 1 138 ? 4.187 -2.742 -0.873 1.00 81.38 138 PHE A CA 1
ATOM 1112 C C . PHE A 1 138 ? 4.548 -1.521 -1.733 1.00 81.38 138 PHE A C 1
ATOM 1114 O O . PHE A 1 138 ? 5.491 -1.572 -2.521 1.00 81.38 138 PHE A O 1
ATOM 1121 N N . CYS A 1 139 ? 3.858 -0.390 -1.557 1.00 80.19 139 CYS A N 1
ATOM 1122 C CA . CYS A 1 139 ? 4.185 0.846 -2.271 1.00 80.19 139 CYS A CA 1
ATOM 1123 C C . CYS A 1 139 ? 5.588 1.376 -1.925 1.00 80.19 139 CYS 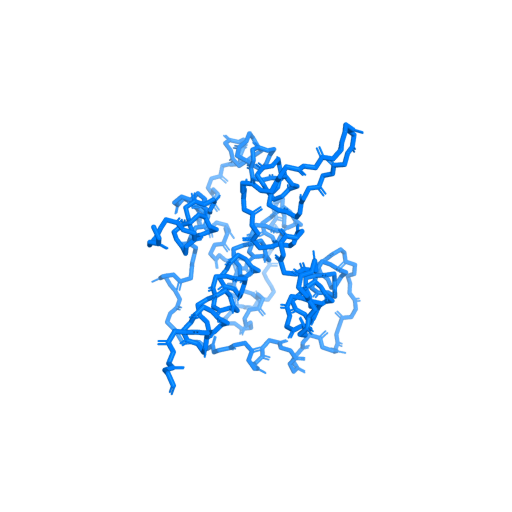A C 1
ATOM 1125 O O . CYS A 1 139 ? 6.268 1.910 -2.806 1.00 80.19 139 CYS A O 1
ATOM 1127 N N . LYS A 1 140 ? 6.049 1.220 -0.675 1.00 78.81 140 LYS A N 1
ATOM 1128 C CA . LYS A 1 140 ? 7.423 1.578 -0.277 1.00 78.81 140 LYS A CA 1
ATOM 1129 C C . LYS A 1 140 ? 8.451 0.658 -0.916 1.00 78.81 140 LYS A C 1
ATOM 1131 O O . LYS A 1 140 ? 9.471 1.143 -1.400 1.00 78.81 140 LYS A O 1
ATOM 1136 N N . GLU A 1 141 ? 8.178 -0.643 -0.939 1.00 80.19 141 GLU A N 1
ATOM 1137 C CA . GLU A 1 141 ? 9.059 -1.625 -1.567 1.00 80.19 141 GLU A CA 1
ATOM 1138 C C . GLU A 1 141 ? 9.193 -1.360 -3.074 1.00 80.19 141 GLU A C 1
ATOM 1140 O O . GLU A 1 141 ? 10.310 -1.259 -3.581 1.00 80.19 141 GLU A O 1
ATOM 1145 N N . LEU A 1 142 ? 8.081 -1.133 -3.784 1.00 78.06 142 LEU A N 1
ATOM 1146 C CA . LEU A 1 142 ? 8.104 -0.762 -5.205 1.00 78.06 142 LEU A CA 1
ATOM 1147 C C . LEU A 1 142 ? 8.889 0.533 -5.454 1.00 78.06 142 LEU A C 1
ATOM 1149 O O . LEU A 1 142 ? 9.668 0.601 -6.407 1.00 78.06 142 LEU A O 1
ATOM 1153 N N . ALA A 1 143 ? 8.724 1.546 -4.596 1.00 74.81 143 ALA A N 1
ATOM 1154 C CA . ALA A 1 143 ? 9.485 2.789 -4.694 1.00 74.81 143 ALA A CA 1
ATOM 1155 C C . ALA A 1 143 ? 10.994 2.548 -4.506 1.00 74.81 143 ALA A C 1
ATOM 1157 O O . ALA A 1 143 ? 11.793 3.061 -5.288 1.00 74.81 143 ALA A O 1
ATOM 1158 N N . ALA A 1 144 ? 11.385 1.717 -3.534 1.00 76.44 144 ALA A N 1
ATOM 1159 C CA . ALA A 1 144 ? 12.779 1.345 -3.305 1.00 76.44 144 ALA A CA 1
ATOM 1160 C C . ALA A 1 144 ? 13.371 0.543 -4.480 1.00 76.44 144 ALA A C 1
ATOM 1162 O O . ALA A 1 144 ? 14.480 0.835 -4.930 1.00 76.44 144 ALA A O 1
ATOM 1163 N N . ILE A 1 145 ? 12.627 -0.422 -5.033 1.00 77.12 145 ILE A N 1
ATOM 1164 C CA . ILE A 1 145 ? 13.044 -1.188 -6.218 1.00 77.12 145 ILE A CA 1
ATOM 1165 C C . ILE A 1 145 ? 13.256 -0.249 -7.409 1.00 77.12 145 ILE A C 1
ATOM 1167 O O . ILE A 1 145 ? 14.291 -0.317 -8.077 1.00 77.12 145 ILE A O 1
ATOM 1171 N N . ALA A 1 146 ? 12.306 0.656 -7.659 1.00 73.75 146 ALA A N 1
ATOM 1172 C CA . ALA A 1 146 ? 12.434 1.650 -8.714 1.00 73.75 146 ALA A CA 1
ATOM 1173 C C . ALA A 1 146 ? 13.678 2.526 -8.491 1.00 73.75 146 ALA A C 1
ATOM 1175 O O . ALA A 1 146 ? 14.482 2.673 -9.411 1.00 73.75 146 ALA A O 1
ATOM 1176 N N . PHE A 1 147 ? 13.897 3.039 -7.274 1.00 76.00 147 PHE A N 1
ATOM 1177 C CA . PHE A 1 147 ? 15.077 3.840 -6.929 1.00 76.00 147 PHE A CA 1
ATOM 1178 C C . PHE A 1 147 ? 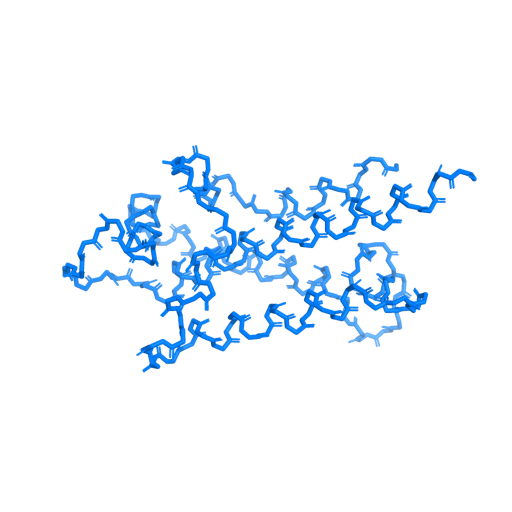16.385 3.168 -7.330 1.00 76.00 147 PHE A C 1
ATOM 1180 O O . PHE A 1 147 ? 17.191 3.773 -8.039 1.00 76.00 147 PHE A O 1
ATOM 1187 N N . VAL A 1 148 ? 16.575 1.921 -6.886 1.00 78.12 148 VAL A N 1
ATOM 1188 C CA . VAL A 1 148 ? 17.808 1.157 -7.095 1.00 78.12 148 VAL A CA 1
ATOM 1189 C C . VAL A 1 148 ? 18.032 0.909 -8.582 1.00 78.12 148 VAL A C 1
ATOM 1191 O O . VAL A 1 148 ? 19.130 1.154 -9.077 1.00 78.12 148 VAL A O 1
ATOM 1194 N N . LYS A 1 149 ? 16.996 0.491 -9.321 1.00 72.69 149 LYS A N 1
ATOM 1195 C CA . LYS A 1 149 ? 17.111 0.217 -10.763 1.00 72.69 149 LYS A CA 1
ATOM 1196 C C . LYS A 1 149 ? 17.429 1.479 -11.567 1.00 72.69 149 LYS A C 1
ATOM 1198 O O . LYS A 1 149 ? 18.263 1.424 -12.466 1.00 72.69 149 LYS A O 1
ATOM 1203 N N . TYR A 1 150 ? 16.819 2.617 -11.231 1.00 68.56 150 TYR A N 1
ATOM 1204 C CA . TYR A 1 150 ? 17.105 3.880 -11.917 1.00 68.56 150 TYR A CA 1
ATOM 1205 C C . TYR A 1 150 ? 18.492 4.434 -11.573 1.00 68.56 150 TYR A C 1
ATOM 1207 O O . TYR A 1 150 ? 19.173 4.930 -12.467 1.00 68.56 150 TYR A O 1
ATOM 1215 N N . HIS A 1 151 ? 18.952 4.301 -10.324 1.00 68.12 151 HIS A N 1
ATOM 1216 C CA . HIS A 1 151 ? 20.297 4.745 -9.946 1.00 68.12 151 HIS A CA 1
ATOM 1217 C C . HIS A 1 151 ? 21.393 3.867 -10.562 1.00 68.12 151 HIS A C 1
ATOM 1219 O O . HIS A 1 151 ? 22.368 4.410 -11.086 1.00 68.12 151 HIS A O 1
ATOM 1225 N N . ALA A 1 152 ? 21.197 2.544 -10.596 1.00 64.81 152 ALA A N 1
ATOM 1226 C CA . ALA A 1 152 ? 22.100 1.604 -11.265 1.00 64.81 152 ALA A CA 1
ATOM 1227 C C . ALA A 1 152 ? 22.193 1.839 -12.784 1.00 64.81 152 ALA A C 1
ATOM 1229 O O . ALA A 1 152 ? 23.248 1.635 -13.368 1.00 64.81 152 ALA A O 1
ATOM 1230 N N . ALA A 1 153 ? 21.116 2.306 -13.427 1.00 59.19 153 ALA A N 1
ATOM 1231 C CA . ALA A 1 153 ? 21.128 2.679 -14.844 1.00 59.19 153 ALA A CA 1
ATOM 1232 C C . ALA A 1 153 ? 21.789 4.047 -15.122 1.00 59.19 153 ALA A C 1
ATOM 1234 O O . ALA A 1 153 ? 22.133 4.340 -16.264 1.00 59.19 153 ALA A O 1
ATOM 1235 N N . SER A 1 154 ? 21.935 4.897 -14.099 1.00 54.31 154 SER A N 1
ATOM 1236 C CA . SER A 1 154 ? 22.509 6.251 -14.205 1.00 54.31 154 SER A CA 1
ATOM 1237 C C . SER A 1 154 ? 23.967 6.364 -13.745 1.00 54.31 154 SER A C 1
ATOM 1239 O O . SER A 1 154 ? 24.552 7.442 -13.843 1.00 54.31 154 SER A O 1
ATOM 1241 N N . THR A 1 155 ? 24.553 5.276 -13.238 1.00 43.84 155 THR A N 1
ATOM 1242 C CA . THR A 1 155 ? 25.992 5.206 -12.952 1.00 43.84 155 THR A CA 1
ATOM 1243 C C . THR A 1 155 ? 26.712 4.765 -14.237 1.00 43.84 155 THR A C 1
ATOM 1245 O O . THR A 1 155 ? 26.357 3.708 -14.756 1.00 43.84 155 THR A O 1
ATOM 1248 N N . PRO A 1 156 ? 27.623 5.584 -14.801 1.00 49.53 156 PRO A N 1
ATOM 1249 C CA . PRO A 1 156 ? 28.290 5.301 -16.075 1.00 49.53 156 PRO A CA 1
ATOM 1250 C C . PRO A 1 156 ? 29.303 4.154 -15.997 1.00 49.53 156 PRO A C 1
ATOM 1252 O O . PRO A 1 156 ? 29.851 3.913 -14.895 1.00 49.53 156 PRO A O 1
#

pLDDT: mean 70.63, std 14.95, range [32.0, 93.06]

Foldseek 3Di:
DVVLLVLLVVLQDPLLPQVVVDDDDDPVLLVVVVVPDDDDDLVVLVVVLVVLLVQCLDPDPVSVCQERPPPDDDDPPDHRVSNVSSVVSVVLVVVLVVDPPSSVLLNVLVCVSVVNDDDDDDRPPSVSSSVSNSSNVSSNSSSVSVVVVVVVVVDD

Radius of gyration: 16.65 Å; chains: 1; bounding box: 45×32×48 Å